Protein AF-R9ISC2-F1 (afdb_monomer)

Secondary structure (DSSP, 8-state):
-B-TTTT------S-----SSGGGGHHHHHHHTTTB-TTT--BTTTS---EEEEESS-HHHHHHTT-GGGGT-GGGEEEEEHHHHHHHHHT---SSSS-SB-SSSB---TTSTTHHHHEEE-TTS-EEESSHHHHHHHHHHTGGGSSSS-----

Foldseek 3Di:
DAALQGPDAQAQDPDDDFDPDQVVCPVVLCVSLVCAALQRNHRCVPDVFDWDWAFLCHPVLCVVQVNVVSVRDPQRTTGHTPLQRVLLVVQADDSHDPDQDDQQAGDDRSNDPCNRCFWGADPQRQIDGPGNHNVRSCVRSVSVPPCVPDPDDD

Structure (mmCIF, N/CA/C/O backbone):
data_AF-R9ISC2-F1
#
_entry.id   AF-R9ISC2-F1
#
loop_
_atom_site.group_PDB
_atom_site.id
_atom_site.type_symbol
_atom_site.label_atom_id
_atom_site.label_alt_id
_atom_site.label_comp_id
_atom_site.label_asym_id
_atom_site.label_entity_id
_atom_site.label_seq_id
_atom_site.pdbx_PDB_ins_code
_atom_site.Cartn_x
_atom_site.Cartn_y
_atom_site.Cartn_z
_atom_site.occupancy
_atom_site.B_iso_or_equiv
_atom_site.auth_seq_id
_atom_site.auth_comp_id
_atom_site.auth_asym_id
_atom_site.auth_atom_id
_atom_site.pdbx_PDB_model_num
ATOM 1 N N . MET A 1 1 ? 7.317 -13.143 -16.858 1.00 77.69 1 MET A N 1
ATOM 2 C CA . MET A 1 1 ? 6.704 -11.887 -16.352 1.00 77.69 1 MET A CA 1
ATOM 3 C C . MET A 1 1 ? 5.481 -12.204 -15.506 1.00 77.69 1 MET A C 1
ATOM 5 O O . MET A 1 1 ? 4.552 -12.831 -16.003 1.00 77.69 1 MET A O 1
ATOM 9 N N . TYR A 1 2 ? 5.494 -11.791 -14.239 1.00 90.88 2 TYR A N 1
ATOM 10 C CA . TYR A 1 2 ? 4.493 -12.152 -13.224 1.00 90.88 2 TYR A CA 1
ATOM 11 C C . TYR A 1 2 ? 4.034 -10.919 -12.441 1.00 90.88 2 TYR A C 1
ATOM 13 O O . TYR A 1 2 ? 4.711 -9.896 -12.447 1.00 90.88 2 TYR A O 1
ATOM 21 N N . ARG A 1 3 ? 2.920 -11.001 -11.708 1.00 93.62 3 ARG A N 1
ATOM 22 C CA . ARG A 1 3 ? 2.536 -9.933 -10.767 1.00 93.62 3 ARG A CA 1
ATOM 23 C C . ARG A 1 3 ? 3.575 -9.800 -9.655 1.00 93.62 3 ARG A C 1
ATOM 25 O O . ARG A 1 3 ? 4.300 -10.749 -9.341 1.00 93.62 3 ARG A O 1
ATOM 32 N N . VAL A 1 4 ? 3.604 -8.645 -8.990 1.00 93.44 4 VAL A N 1
ATOM 33 C CA . VAL A 1 4 ? 4.478 -8.420 -7.821 1.00 93.44 4 VAL A CA 1
ATOM 34 C C . VAL A 1 4 ? 4.229 -9.451 -6.712 1.00 93.44 4 VAL A C 1
ATOM 36 O O . VAL A 1 4 ? 5.165 -9.847 -6.010 1.00 93.44 4 VAL A O 1
ATOM 39 N N . HIS A 1 5 ? 2.996 -9.937 -6.595 1.00 94.75 5 HIS A N 1
ATOM 40 C CA . HIS A 1 5 ? 2.562 -10.928 -5.607 1.00 94.75 5 HIS A CA 1
ATOM 41 C C . HIS A 1 5 ? 2.483 -12.362 -6.160 1.00 94.75 5 HIS A C 1
ATOM 43 O O . HIS A 1 5 ? 1.912 -13.237 -5.514 1.00 94.75 5 HIS A O 1
ATOM 49 N N . GLY A 1 6 ? 3.059 -12.627 -7.339 1.00 92.06 6 GLY A N 1
ATOM 50 C CA . GLY A 1 6 ? 2.994 -13.941 -7.987 1.00 92.06 6 GLY A CA 1
ATOM 51 C C . GLY A 1 6 ? 1.562 -14.314 -8.380 1.00 92.06 6 GLY A C 1
ATOM 52 O O . GLY A 1 6 ? 0.849 -13.502 -8.964 1.00 92.06 6 GLY A O 1
ATOM 53 N N . ASP A 1 7 ? 1.132 -15.529 -8.037 1.00 92.12 7 ASP A N 1
ATOM 54 C CA . ASP A 1 7 ? -0.218 -16.030 -8.352 1.00 92.12 7 ASP A CA 1
ATOM 55 C C . ASP A 1 7 ? -1.298 -15.514 -7.387 1.00 92.12 7 ASP A C 1
ATOM 57 O O . ASP A 1 7 ? -2.495 -15.737 -7.580 1.00 92.12 7 ASP A O 1
ATOM 61 N N . LYS A 1 8 ? -0.886 -14.835 -6.314 1.00 92.75 8 LYS A N 1
ATOM 62 C CA . LYS A 1 8 ? -1.789 -14.305 -5.298 1.00 92.75 8 LYS A CA 1
ATOM 63 C C . LYS A 1 8 ? -2.342 -12.954 -5.728 1.00 92.75 8 LYS A C 1
ATOM 65 O O . LYS A 1 8 ? -1.624 -12.099 -6.240 1.00 92.75 8 LYS A O 1
ATOM 70 N N . ILE A 1 9 ? -3.628 -12.750 -5.461 1.00 92.00 9 ILE A N 1
ATOM 71 C CA . ILE A 1 9 ? -4.311 -11.481 -5.702 1.00 92.00 9 ILE A CA 1
ATOM 72 C C . ILE A 1 9 ? -4.666 -10.880 -4.349 1.00 92.00 9 ILE A C 1
ATOM 74 O O . ILE A 1 9 ? -5.600 -11.348 -3.702 1.00 92.00 9 ILE A O 1
ATOM 78 N N . ILE A 1 10 ? -3.929 -9.854 -3.931 1.00 94.75 10 ILE A N 1
ATOM 79 C CA . ILE A 1 10 ? -4.277 -9.094 -2.730 1.00 94.75 1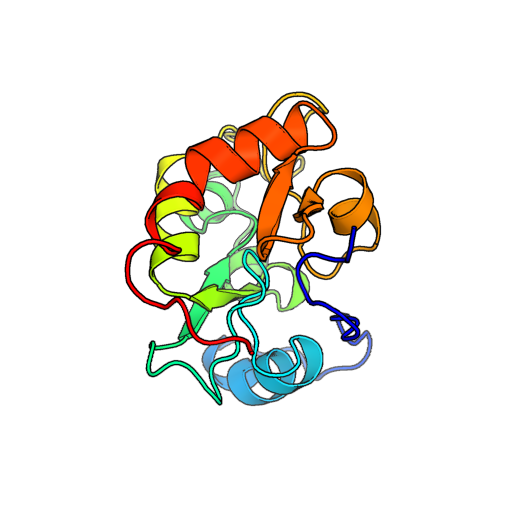0 ILE A CA 1
ATOM 80 C C . ILE A 1 10 ? -5.429 -8.139 -3.048 1.00 94.75 10 ILE A C 1
ATOM 82 O O . ILE A 1 10 ? -5.431 -7.487 -4.092 1.00 94.75 10 ILE A O 1
ATOM 86 N N . ARG A 1 11 ? -6.441 -8.090 -2.180 1.00 94.50 11 ARG A N 1
ATOM 87 C CA . ARG A 1 11 ? -7.638 -7.255 -2.368 1.00 94.50 11 ARG A CA 1
ATOM 88 C C . ARG A 1 11 ? -8.173 -6.805 -1.025 1.00 94.50 11 ARG A C 1
ATOM 90 O O . ARG A 1 11 ? -8.261 -7.598 -0.094 1.00 94.50 11 ARG A O 1
ATOM 97 N N . ARG A 1 12 ? -8.606 -5.548 -0.952 1.00 94.44 12 ARG A N 1
ATOM 98 C CA . ARG A 1 12 ? -9.332 -5.036 0.212 1.00 94.44 12 ARG A CA 1
ATOM 99 C C . ARG A 1 12 ? -10.743 -5.611 0.238 1.00 94.44 12 ARG A C 1
ATOM 101 O O . ARG A 1 12 ? -11.438 -5.598 -0.777 1.00 94.44 12 ARG A O 1
ATOM 108 N N . ARG A 1 13 ? -11.191 -6.060 1.406 1.00 96.25 13 ARG A N 1
ATOM 109 C CA . ARG A 1 13 ? -12.608 -6.330 1.668 1.00 96.25 13 ARG A CA 1
ATOM 110 C C . ARG A 1 13 ? -13.412 -5.032 1.738 1.00 96.25 13 ARG A C 1
ATOM 112 O O . ARG A 1 13 ? -12.909 -4.007 2.194 1.00 96.25 13 ARG A O 1
ATOM 119 N N . THR A 1 14 ? -14.682 -5.103 1.354 1.00 94.25 14 THR A N 1
ATOM 120 C CA . THR A 1 14 ? -15.629 -3.980 1.468 1.00 94.25 14 THR A CA 1
ATOM 121 C C . THR A 1 14 ? -16.371 -3.987 2.802 1.00 94.25 14 THR A C 1
ATOM 123 O O . THR A 1 14 ? -16.620 -2.930 3.372 1.00 94.25 14 THR A O 1
ATOM 126 N N . GLU A 1 15 ? -16.654 -5.176 3.342 1.00 95.69 15 GLU A N 1
ATOM 127 C CA . GLU A 1 15 ? -17.418 -5.349 4.579 1.00 95.69 15 GLU A CA 1
ATOM 128 C C . GLU A 1 15 ? -16.498 -5.602 5.778 1.00 95.69 15 GLU A C 1
ATOM 130 O O . GLU A 1 15 ? -15.849 -6.647 5.892 1.00 95.69 15 GLU A O 1
ATOM 135 N N . TYR A 1 16 ? -16.439 -4.637 6.696 1.00 95.69 16 TYR A N 1
ATOM 136 C CA . TYR A 1 16 ? -15.716 -4.753 7.960 1.00 95.69 16 TYR A CA 1
ATOM 137 C C . TYR A 1 16 ? -16.250 -3.766 9.003 1.00 95.69 16 TYR A C 1
ATOM 139 O O . TYR A 1 16 ? -16.784 -2.703 8.690 1.00 95.69 16 TYR A O 1
ATOM 147 N N . ILE A 1 17 ? -16.062 -4.098 10.280 1.00 96.12 17 ILE A N 1
ATOM 148 C CA . ILE A 1 17 ? -16.410 -3.199 11.383 1.00 96.12 17 ILE A CA 1
ATOM 149 C C . ILE A 1 17 ? -15.313 -2.143 11.505 1.00 96.12 17 ILE A C 1
ATOM 151 O O . ILE A 1 17 ? -14.165 -2.487 11.806 1.00 96.12 17 ILE A O 1
ATOM 155 N N . ARG A 1 18 ? -15.668 -0.866 11.323 1.00 95.69 18 ARG A N 1
ATOM 156 C CA . ARG A 1 18 ? -14.747 0.261 11.530 1.00 95.69 18 ARG A CA 1
ATOM 157 C C . ARG A 1 18 ? -14.207 0.276 12.961 1.00 95.69 18 ARG A C 1
ATOM 159 O O . ARG A 1 18 ? -14.937 0.054 13.924 1.00 95.69 18 ARG A O 1
ATOM 166 N N . GLN A 1 19 ? -12.918 0.552 13.086 1.00 95.69 19 GLN A N 1
ATOM 167 C CA . GLN A 1 19 ? -12.170 0.590 14.335 1.00 95.69 19 GLN A CA 1
ATOM 168 C C . GLN A 1 19 ? -11.492 1.949 14.495 1.00 95.69 19 GLN A C 1
ATOM 170 O O . GLN A 1 19 ? -10.994 2.523 13.531 1.00 95.69 19 GLN A O 1
ATOM 175 N N . ASN A 1 20 ? -11.397 2.408 15.741 1.00 93.69 20 ASN A N 1
ATOM 176 C CA . ASN A 1 20 ? -10.625 3.600 16.112 1.00 93.69 20 ASN A CA 1
ATOM 177 C C . ASN A 1 20 ? -9.175 3.264 16.506 1.00 93.69 20 ASN A C 1
ATOM 179 O O . ASN A 1 20 ? -8.426 4.137 16.923 1.00 93.69 20 ASN A O 1
ATOM 183 N N . ASP A 1 21 ? -8.791 1.991 16.405 1.00 95.19 21 ASP A N 1
ATOM 184 C CA . ASP A 1 21 ? -7.445 1.502 16.683 1.00 95.19 21 ASP A CA 1
ATOM 185 C C . ASP A 1 21 ? -7.000 0.593 15.536 1.00 95.19 21 ASP A C 1
ATOM 187 O O . ASP A 1 21 ? -7.590 -0.465 15.292 1.00 95.19 21 ASP A O 1
ATOM 191 N N . ILE A 1 22 ? -5.929 0.997 14.852 1.00 96.38 22 ILE A N 1
ATOM 192 C CA . ILE A 1 22 ? -5.369 0.261 13.718 1.00 96.38 22 ILE A CA 1
ATOM 193 C C . ILE A 1 22 ? -4.900 -1.147 14.102 1.00 96.38 22 ILE A C 1
ATOM 195 O O . ILE A 1 22 ? -4.824 -2.025 13.241 1.00 96.38 22 ILE A O 1
ATOM 199 N N . GLN A 1 23 ? -4.586 -1.406 15.378 1.00 96.19 23 GLN A N 1
ATOM 200 C CA . GLN A 1 23 ? -4.184 -2.739 15.831 1.00 96.19 23 GLN A CA 1
ATOM 201 C C . GLN A 1 23 ? -5.306 -3.759 15.639 1.00 96.19 23 GLN A C 1
ATOM 203 O O . GLN A 1 23 ? -5.027 -4.912 15.300 1.00 96.19 23 GLN A O 1
ATOM 208 N N . LYS A 1 24 ? -6.569 -3.333 15.743 1.00 97.44 24 LYS A N 1
ATOM 209 C CA . LYS A 1 24 ? -7.738 -4.200 15.555 1.00 97.44 24 LYS A CA 1
ATOM 210 C C . LYS A 1 24 ? -7.925 -4.655 14.106 1.00 97.44 24 LYS A C 1
ATOM 212 O O . LYS A 1 24 ? -8.537 -5.694 13.879 1.00 97.44 24 LYS A O 1
ATOM 217 N N . TYR A 1 25 ? -7.331 -3.959 13.134 1.00 97.81 25 TYR A N 1
ATOM 218 C CA . TYR A 1 25 ? -7.341 -4.391 11.733 1.00 97.81 25 TYR A CA 1
ATOM 219 C C . TYR A 1 25 ? -6.264 -5.416 11.383 1.00 97.81 25 TYR A C 1
ATOM 221 O O . TYR A 1 25 ? -6.252 -5.928 10.270 1.00 97.81 25 TYR A O 1
ATOM 229 N N . THR A 1 26 ? -5.359 -5.752 12.305 1.00 96.38 26 THR A N 1
ATOM 230 C CA . THR A 1 26 ? -4.209 -6.622 12.004 1.00 96.38 26 THR A CA 1
ATOM 231 C C . THR A 1 26 ? -4.620 -7.962 11.394 1.00 96.38 26 THR A C 1
ATOM 233 O O . THR A 1 26 ? -4.000 -8.402 10.431 1.00 96.38 26 THR A O 1
ATOM 236 N N . LYS A 1 27 ? -5.674 -8.596 11.926 1.00 97.12 27 LYS A N 1
ATOM 237 C CA . LYS A 1 27 ? -6.171 -9.875 11.404 1.00 97.12 27 LYS A CA 1
ATOM 238 C C . LYS A 1 27 ? -6.665 -9.733 9.961 1.00 97.12 27 LYS A C 1
ATOM 240 O O . LYS A 1 27 ? -6.227 -10.488 9.102 1.00 97.12 27 LYS A O 1
ATOM 245 N N . ILE A 1 28 ? -7.517 -8.742 9.700 1.00 97.88 28 ILE A N 1
ATOM 246 C CA . ILE A 1 28 ? -8.125 -8.559 8.379 1.00 97.88 28 ILE A CA 1
ATOM 247 C C . ILE A 1 28 ? -7.116 -8.071 7.333 1.00 97.88 28 ILE A C 1
ATOM 249 O O . ILE A 1 28 ? -7.153 -8.544 6.208 1.00 97.88 28 ILE A O 1
ATOM 253 N N . LEU A 1 29 ? -6.151 -7.224 7.715 1.00 98.00 29 LEU A N 1
ATOM 254 C CA . LEU A 1 29 ? -5.042 -6.82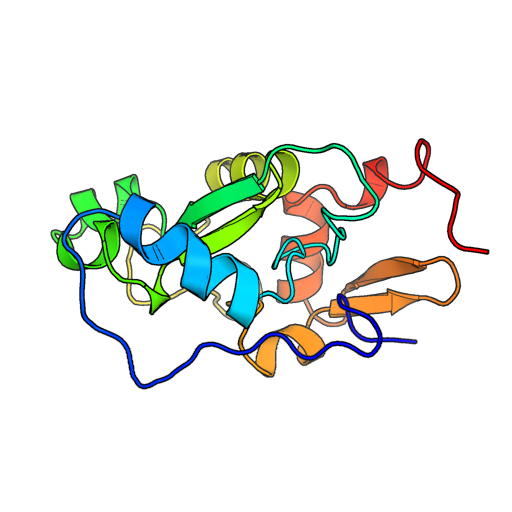3 6.842 1.00 98.00 29 LEU A CA 1
ATOM 255 C C . LEU A 1 29 ? -4.183 -8.026 6.461 1.00 98.00 29 LEU A C 1
ATOM 257 O O . LEU A 1 29 ? -3.800 -8.169 5.309 1.00 98.00 29 LEU A O 1
ATOM 261 N N . LYS A 1 30 ? -3.879 -8.903 7.422 1.00 96.75 30 LYS A N 1
ATOM 262 C CA . LYS A 1 30 ? -3.103 -10.111 7.147 1.00 96.75 30 LYS A CA 1
ATOM 263 C C . LYS A 1 30 ? -3.827 -11.039 6.168 1.00 96.75 30 LYS A C 1
ATOM 265 O O . LYS A 1 30 ? -3.171 -11.604 5.304 1.00 96.75 30 LYS A O 1
ATOM 270 N N . GLU A 1 31 ? -5.139 -11.204 6.313 1.00 97.31 31 GLU A N 1
ATOM 271 C CA . GLU A 1 31 ? -5.967 -11.997 5.395 1.00 97.31 31 GLU A CA 1
ATOM 272 C C . GLU A 1 31 ? -6.011 -11.360 3.995 1.00 97.31 31 GLU A C 1
ATOM 274 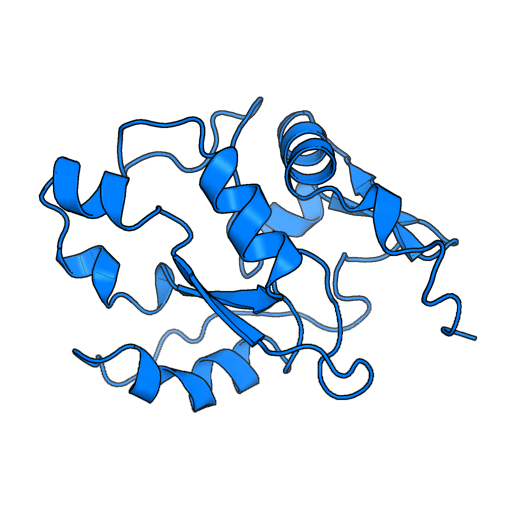O O . GLU A 1 31 ? -5.640 -12.005 3.024 1.00 97.31 31 GLU A O 1
ATOM 279 N N . ASP A 1 32 ? -6.362 -10.076 3.898 1.00 98.06 32 ASP A N 1
ATOM 280 C CA . ASP A 1 32 ? -6.566 -9.369 2.621 1.00 98.06 32 ASP A CA 1
ATOM 281 C C . ASP A 1 32 ? -5.275 -9.191 1.805 1.00 98.06 32 ASP A C 1
ATOM 283 O O . ASP A 1 32 ? -5.301 -9.132 0.574 1.00 98.06 32 ASP A O 1
ATOM 287 N N . PHE A 1 33 ? -4.132 -9.124 2.492 1.00 97.88 33 PHE A N 1
ATOM 288 C CA . PHE A 1 33 ? -2.805 -9.073 1.882 1.00 97.88 33 PHE A CA 1
ATOM 289 C C . PHE A 1 33 ? -2.126 -10.449 1.797 1.00 97.88 33 PHE A C 1
ATOM 291 O O . PHE A 1 33 ? -0.933 -10.512 1.501 1.00 97.88 33 PHE A O 1
ATOM 298 N N . GLU A 1 34 ? -2.844 -11.548 2.067 1.00 97.12 34 GLU A N 1
ATOM 299 C CA . GLU A 1 34 ? -2.333 -12.929 1.981 1.00 97.12 34 GLU A CA 1
ATOM 300 C C . GLU A 1 34 ? -1.026 -13.141 2.779 1.00 97.12 34 GLU A C 1
ATOM 302 O O . GLU A 1 34 ? -0.138 -13.902 2.402 1.00 97.12 34 GLU A O 1
ATOM 307 N N . ASN A 1 35 ? -0.886 -12.431 3.902 1.00 95.88 35 ASN A N 1
ATOM 308 C CA . ASN A 1 35 ? 0.318 -12.363 4.729 1.00 95.88 35 ASN A CA 1
ATOM 309 C C . ASN A 1 35 ? 1.606 -11.976 3.966 1.00 95.88 35 ASN A C 1
ATOM 311 O O . ASN A 1 35 ? 2.710 -12.384 4.338 1.00 95.88 35 ASN A O 1
ATOM 315 N N . MET A 1 36 ? 1.480 -11.157 2.923 1.00 95.75 36 MET A N 1
ATOM 316 C CA . MET A 1 36 ? 2.600 -10.612 2.161 1.00 95.75 36 MET A CA 1
ATOM 317 C C . MET A 1 36 ? 2.722 -9.101 2.338 1.00 95.75 36 MET A C 1
ATOM 319 O O . MET A 1 36 ? 1.753 -8.390 2.589 1.00 95.75 36 MET A O 1
ATOM 323 N N . CYS A 1 37 ? 3.928 -8.575 2.142 1.00 96.25 37 CYS A N 1
ATOM 324 C CA . CYS A 1 37 ? 4.118 -7.141 1.975 1.00 96.25 37 CYS A CA 1
ATOM 325 C C . CYS A 1 37 ? 3.375 -6.659 0.721 1.00 96.25 37 CYS A C 1
ATOM 327 O O . CYS A 1 37 ? 3.727 -7.065 -0.387 1.00 96.25 37 CYS A O 1
ATOM 329 N N . GLY A 1 38 ? 2.437 -5.727 0.879 1.00 96.50 38 GLY A N 1
ATOM 330 C CA . GLY A 1 38 ? 1.700 -5.112 -0.220 1.00 96.50 38 GLY A CA 1
ATOM 331 C C . GLY A 1 38 ? 2.619 -4.521 -1.288 1.00 96.50 38 GLY A C 1
ATOM 332 O O . GLY A 1 38 ? 2.401 -4.752 -2.463 1.00 96.50 38 GLY A O 1
ATOM 333 N N . TYR A 1 39 ? 3.711 -3.858 -0.911 1.00 95.56 39 TYR A N 1
ATOM 334 C CA . TYR A 1 39 ? 4.581 -3.202 -1.895 1.00 95.56 39 TYR A CA 1
ATOM 335 C C . TYR A 1 39 ? 5.544 -4.131 -2.639 1.00 95.56 39 TYR A C 1
ATOM 337 O O . TYR A 1 39 ? 5.872 -3.895 -3.791 1.00 95.56 39 TYR A O 1
ATOM 345 N N . CYS A 1 40 ? 6.083 -5.156 -1.980 1.00 93.56 40 CYS A N 1
ATOM 346 C CA . CYS A 1 40 ? 7.160 -5.955 -2.576 1.00 93.56 40 CYS A CA 1
ATOM 347 C C . CYS A 1 40 ? 6.853 -7.445 -2.666 1.00 93.56 40 CYS A C 1
ATOM 349 O O . CYS A 1 40 ? 7.751 -8.217 -2.983 1.00 93.56 40 CYS A O 1
ATOM 351 N N . GLY A 1 41 ? 5.637 -7.875 -2.325 1.00 93.62 41 GLY A N 1
ATOM 352 C CA . GLY A 1 41 ? 5.224 -9.280 -2.364 1.00 93.62 41 GLY A CA 1
ATOM 353 C C . GLY A 1 41 ? 6.031 -10.207 -1.450 1.00 93.62 41 GLY A C 1
ATOM 354 O O . GLY A 1 41 ? 6.017 -11.416 -1.633 1.00 93.62 41 GLY A O 1
ATOM 355 N N . LYS A 1 42 ? 6.787 -9.665 -0.486 1.00 91.88 42 LYS A N 1
ATOM 356 C CA . LYS A 1 42 ? 7.549 -10.468 0.478 1.00 91.88 42 LYS A CA 1
ATOM 357 C C . LYS A 1 42 ? 6.590 -11.255 1.367 1.00 91.88 42 LYS A C 1
ATOM 359 O O . LYS A 1 42 ? 5.878 -10.635 2.151 1.00 91.88 42 LYS A O 1
ATOM 364 N N . ASP A 1 43 ? 6.629 -12.581 1.283 1.00 92.62 43 ASP A N 1
ATOM 365 C CA . ASP A 1 43 ? 5.838 -13.474 2.133 1.00 92.62 43 ASP A CA 1
ATOM 366 C C . ASP A 1 43 ? 6.419 -13.550 3.553 1.00 92.62 43 ASP A C 1
ATOM 368 O O . ASP A 1 43 ? 7.560 -13.984 3.764 1.00 92.62 43 ASP A O 1
ATOM 372 N N . PHE A 1 44 ? 5.631 -13.121 4.541 1.00 92.56 44 PHE A N 1
ATOM 373 C CA . PHE A 1 44 ? 6.026 -13.136 5.949 1.00 92.56 44 PHE A CA 1
ATOM 374 C C . PHE A 1 44 ? 5.933 -14.524 6.601 1.00 92.56 44 PHE A C 1
ATOM 376 O O . PHE A 1 44 ? 6.404 -14.687 7.726 1.00 92.56 44 PHE A O 1
ATOM 383 N N . ASN A 1 45 ? 5.359 -15.530 5.932 1.00 89.69 45 ASN A N 1
ATOM 384 C CA . ASN A 1 45 ? 5.457 -16.932 6.357 1.00 89.69 45 ASN A CA 1
ATOM 385 C C . ASN A 1 45 ? 6.856 -17.502 6.091 1.00 89.69 45 ASN A C 1
ATOM 387 O O . ASN A 1 45 ? 7.329 -18.353 6.841 1.00 89.69 45 ASN A O 1
ATOM 391 N N . ILE A 1 46 ? 7.516 -17.023 5.033 1.00 87.06 46 ILE A N 1
ATOM 392 C CA . ILE A 1 46 ? 8.824 -17.516 4.588 1.00 87.06 46 ILE A CA 1
ATOM 393 C C . ILE A 1 46 ? 9.941 -16.664 5.191 1.00 87.06 46 ILE A C 1
ATOM 395 O O . ILE A 1 46 ? 10.924 -17.178 5.729 1.00 87.06 46 ILE A O 1
ATOM 399 N N . ILE A 1 47 ? 9.802 -15.339 5.118 1.00 83.06 47 ILE A N 1
ATOM 400 C CA . ILE A 1 47 ? 10.850 -14.414 5.537 1.00 83.06 47 ILE A CA 1
ATOM 401 C C . ILE A 1 47 ? 10.548 -13.886 6.937 1.00 83.06 47 ILE A C 1
ATOM 403 O O . ILE A 1 47 ? 9.563 -13.183 7.156 1.00 83.06 47 ILE A O 1
ATOM 407 N N . LYS A 1 48 ? 11.473 -14.132 7.875 1.00 80.56 48 LYS A N 1
ATOM 408 C CA . LYS A 1 48 ? 11.458 -13.524 9.215 1.00 80.56 48 LYS A CA 1
ATOM 409 C C . LYS A 1 48 ? 11.737 -12.021 9.125 1.00 80.56 48 LYS A C 1
ATOM 411 O O . LYS A 1 48 ? 12.862 -11.559 9.294 1.00 80.56 48 LYS A O 1
ATOM 416 N N . CYS A 1 49 ? 10.693 -11.254 8.846 1.00 80.06 49 CYS A N 1
ATOM 417 C CA . CYS A 1 49 ? 10.690 -9.799 8.844 1.00 80.06 49 CYS A CA 1
ATOM 418 C C . CYS A 1 49 ? 9.412 -9.322 9.545 1.00 80.06 49 CYS A C 1
ATOM 420 O O . CYS A 1 49 ? 8.339 -9.832 9.229 1.00 80.06 49 CYS A O 1
ATOM 422 N N . PRO A 1 50 ? 9.490 -8.368 10.490 1.00 86.75 50 PRO A N 1
ATOM 423 C CA . PRO A 1 50 ? 8.290 -7.829 11.106 1.00 86.75 50 PRO A CA 1
ATOM 424 C C . PRO A 1 50 ? 7.468 -7.065 10.064 1.00 86.75 50 PRO A C 1
ATOM 426 O O . PRO A 1 50 ? 7.997 -6.225 9.325 1.00 86.75 50 PRO A O 1
ATOM 429 N N . TYR A 1 51 ? 6.170 -7.347 10.039 1.00 93.62 51 TYR A N 1
ATOM 430 C CA . TYR A 1 51 ? 5.208 -6.542 9.304 1.00 93.62 51 TYR A CA 1
ATOM 431 C C . TYR A 1 51 ? 4.941 -5.222 10.037 1.00 93.62 51 TYR A C 1
ATOM 433 O O . TYR A 1 51 ? 5.150 -5.090 11.247 1.00 93.62 51 TYR A O 1
ATOM 441 N N . GLN A 1 52 ? 4.442 -4.247 9.294 1.00 95.38 52 GLN A N 1
ATOM 442 C CA . GLN A 1 52 ? 3.974 -2.957 9.772 1.00 95.38 52 GLN A CA 1
ATOM 443 C C . GLN A 1 52 ? 2.659 -2.609 9.067 1.00 95.38 52 GLN A C 1
ATOM 445 O O . GLN A 1 52 ? 2.339 -3.151 8.010 1.00 95.38 52 GLN A O 1
ATOM 450 N N . LYS A 1 53 ? 1.878 -1.728 9.692 1.00 96.88 53 LYS A N 1
ATOM 451 C CA . LYS A 1 53 ? 0.692 -1.117 9.089 1.00 96.88 53 LYS A CA 1
ATOM 452 C C . LYS A 1 53 ? 1.124 0.259 8.607 1.00 96.88 53 LYS A C 1
ATOM 454 O O . LYS A 1 53 ? 1.259 1.158 9.428 1.00 96.88 53 LYS A O 1
ATOM 459 N N . ASP A 1 54 ? 1.467 0.355 7.332 1.00 96.88 54 ASP A N 1
ATOM 460 C CA . ASP A 1 54 ? 1.828 1.628 6.708 1.00 96.88 54 ASP A CA 1
ATOM 461 C C . ASP A 1 54 ? 0.561 2.393 6.326 1.00 96.88 54 ASP A C 1
ATOM 463 O O . ASP A 1 54 ? -0.439 1.770 5.978 1.00 96.88 54 ASP A O 1
ATOM 467 N N . HIS A 1 55 ? 0.608 3.721 6.371 1.00 97.56 55 HIS A N 1
ATOM 468 C CA . HIS A 1 55 ? -0.449 4.569 5.836 1.00 97.56 55 HIS A CA 1
ATOM 469 C C . HIS A 1 55 ? -0.089 4.973 4.410 1.00 97.56 55 HIS A C 1
ATOM 471 O O . HIS A 1 55 ? 0.906 5.676 4.218 1.00 97.56 55 HIS A O 1
ATOM 477 N N . LEU A 1 56 ? -0.898 4.582 3.419 1.00 97.25 56 LEU A N 1
ATOM 478 C CA . LEU A 1 56 ? -0.693 4.937 2.014 1.00 97.25 56 LEU A CA 1
ATOM 479 C C . LEU A 1 56 ? -0.528 6.453 1.880 1.00 97.25 56 LEU A C 1
ATOM 481 O O . LEU A 1 56 ? 0.529 6.907 1.464 1.00 97.25 56 LEU A O 1
ATOM 485 N N . ILE A 1 57 ? -1.498 7.235 2.340 1.00 97.38 57 ILE A N 1
ATOM 486 C CA . ILE A 1 57 ? -1.336 8.668 2.581 1.00 97.38 57 ILE A CA 1
ATOM 487 C C . ILE A 1 57 ? -0.678 8.838 3.958 1.00 97.38 57 ILE A C 1
ATOM 489 O O . ILE A 1 57 ? -1.305 8.485 4.962 1.00 97.38 57 ILE A O 1
ATOM 493 N N . PRO A 1 58 ? 0.551 9.384 4.049 1.00 96.81 58 PRO A N 1
ATOM 494 C CA . PRO A 1 58 ? 1.280 9.466 5.310 1.00 96.81 58 PRO A CA 1
ATOM 495 C C . PRO A 1 58 ? 0.535 10.242 6.400 1.00 96.81 58 PRO A C 1
ATOM 497 O O . PRO A 1 58 ? -0.086 11.274 6.135 1.00 96.81 58 PRO A O 1
ATOM 500 N N . GLU A 1 59 ? 0.696 9.824 7.659 1.00 96.88 59 GLU A N 1
ATOM 501 C CA . GLU A 1 59 ? 0.015 10.460 8.796 1.00 96.88 59 GLU A CA 1
ATOM 502 C C . GLU A 1 59 ? 0.251 11.972 8.889 1.00 96.88 59 GLU A C 1
ATOM 504 O O . GLU A 1 59 ? -0.651 12.720 9.260 1.00 96.88 59 GLU A O 1
ATOM 509 N N . TYR A 1 60 ? 1.468 12.439 8.592 1.00 96.12 60 TYR A N 1
ATOM 510 C CA . TYR A 1 60 ? 1.798 13.862 8.694 1.00 96.12 60 TYR A CA 1
ATOM 511 C C . TYR A 1 60 ? 1.074 14.699 7.629 1.00 96.12 60 TYR A C 1
ATOM 513 O O . TYR A 1 60 ? 0.710 15.840 7.909 1.00 96.12 60 TYR A O 1
ATOM 521 N N . ILE A 1 61 ? 0.824 14.125 6.446 1.00 97.56 61 ILE A N 1
ATOM 522 C CA . ILE A 1 61 ? 0.023 14.744 5.383 1.00 97.56 61 ILE A CA 1
ATOM 523 C C . ILE A 1 61 ? -1.443 14.783 5.804 1.00 97.56 61 ILE A C 1
ATOM 525 O O . ILE A 1 61 ? -2.056 15.848 5.782 1.00 97.56 61 ILE A O 1
ATOM 529 N N . ALA A 1 62 ? -1.976 13.657 6.287 1.00 97.62 62 ALA A N 1
ATOM 530 C CA . ALA A 1 62 ? -3.344 13.572 6.791 1.00 97.62 62 ALA A CA 1
ATOM 531 C C . ALA A 1 62 ? -3.615 14.586 7.920 1.00 97.62 62 ALA A C 1
ATOM 533 O O . ALA A 1 62 ? -4.590 15.335 7.858 1.00 97.62 62 ALA A O 1
ATOM 534 N N . LYS A 1 63 ? -2.720 14.675 8.916 1.00 97.69 63 LYS A N 1
ATOM 535 C CA . LYS A 1 63 ? -2.817 15.639 10.030 1.00 97.69 63 LYS A CA 1
ATOM 536 C C . LYS A 1 63 ? -2.764 17.084 9.536 1.00 97.69 63 LYS A C 1
ATOM 538 O O . LYS A 1 63 ? -3.589 17.890 9.954 1.00 97.69 63 LYS A O 1
ATOM 543 N N . ARG A 1 64 ? -1.836 17.410 8.629 1.00 96.94 64 ARG A N 1
ATOM 544 C CA . ARG A 1 64 ? -1.704 18.762 8.059 1.00 96.94 64 ARG A CA 1
ATOM 545 C C . ARG A 1 64 ? -2.945 19.178 7.266 1.00 96.94 64 ARG A C 1
ATOM 547 O O . ARG A 1 64 ? -3.362 20.324 7.364 1.00 96.94 64 ARG A O 1
ATOM 554 N N . ALA A 1 65 ? -3.543 18.247 6.528 1.00 96.94 65 ALA A N 1
ATOM 555 C CA . ALA A 1 65 ? -4.761 18.469 5.754 1.00 96.94 65 ALA A CA 1
ATOM 556 C C . ALA A 1 65 ? -6.057 18.388 6.590 1.00 96.94 65 ALA A C 1
ATOM 558 O O . ALA A 1 65 ? -7.146 18.489 6.031 1.00 96.94 65 ALA A O 1
ATOM 559 N N . GLY A 1 66 ? -5.973 18.157 7.908 1.00 97.38 66 GLY A N 1
ATOM 560 C CA . GLY A 1 66 ? -7.143 18.016 8.785 1.00 97.38 66 GLY A CA 1
ATOM 561 C C . GLY A 1 66 ? -7.950 16.724 8.585 1.00 97.38 66 GLY A C 1
ATOM 562 O O . GLY A 1 66 ? -9.045 16.591 9.126 1.00 97.38 66 GLY A O 1
ATOM 563 N N . ARG A 1 67 ? -7.422 15.749 7.840 1.00 97.50 67 ARG A N 1
ATOM 564 C CA . ARG A 1 67 ? -8.072 14.468 7.519 1.00 97.50 67 ARG A CA 1
ATOM 565 C C . ARG A 1 67 ? -7.720 13.389 8.532 1.00 97.50 67 ARG A C 1
ATOM 567 O O . ARG A 1 67 ? -7.057 12.400 8.227 1.00 97.50 67 ARG A O 1
ATOM 574 N N . LEU A 1 68 ? -8.143 13.611 9.775 1.00 97.19 68 LEU A N 1
ATOM 575 C CA . LEU A 1 68 ? -7.865 12.704 10.896 1.00 97.19 68 LEU A CA 1
ATOM 576 C C . LEU A 1 68 ? -8.522 11.325 10.731 1.00 97.19 68 LEU A C 1
ATOM 578 O O . LEU A 1 68 ? -8.046 10.355 11.315 1.00 97.19 68 LEU A O 1
ATOM 582 N N . ASP A 1 69 ? -9.562 11.226 9.903 1.00 96.69 69 ASP A N 1
ATOM 583 C CA . ASP A 1 69 ? -10.196 9.967 9.515 1.00 96.69 69 ASP A CA 1
ATOM 584 C C . ASP A 1 69 ? -9.210 8.997 8.841 1.00 96.69 69 ASP A C 1
ATOM 586 O O . ASP A 1 69 ? -9.283 7.793 9.071 1.00 96.69 69 ASP A O 1
ATOM 590 N N . LEU A 1 70 ? -8.213 9.509 8.109 1.00 97.44 70 LEU A N 1
ATOM 591 C CA . LEU A 1 70 ? -7.202 8.690 7.428 1.00 97.44 70 LEU A CA 1
ATOM 592 C C . LEU A 1 70 ? -6.203 8.016 8.382 1.00 97.44 70 LEU A C 1
ATOM 594 O O . LEU A 1 70 ? -5.483 7.110 7.962 1.00 97.44 70 LEU A O 1
ATOM 598 N N . LEU A 1 71 ? -6.136 8.435 9.651 1.00 97.62 71 LEU A N 1
ATOM 599 C CA . LEU A 1 71 ? -5.220 7.850 10.639 1.00 97.62 71 LEU A CA 1
ATOM 600 C C . LEU A 1 71 ? -5.658 6.449 11.074 1.00 97.62 71 LEU A C 1
ATOM 602 O O . LEU A 1 71 ? -4.824 5.637 11.480 1.00 97.62 71 LEU A O 1
ATOM 606 N N . THR A 1 72 ? -6.955 6.161 10.974 1.00 97.06 72 THR A N 1
ATOM 607 C CA . THR A 1 72 ? -7.553 4.871 11.330 1.00 97.06 72 THR A CA 1
ATOM 608 C C . THR A 1 72 ? -8.390 4.278 10.197 1.00 97.06 72 THR A C 1
ATOM 610 O O . THR A 1 72 ? -9.074 3.277 10.403 1.00 97.06 72 THR A O 1
ATOM 613 N N . ASP A 1 73 ? -8.343 4.850 8.993 1.00 97.25 73 ASP A N 1
ATOM 614 C CA . ASP A 1 73 ? -9.031 4.285 7.836 1.00 97.25 73 ASP A CA 1
ATOM 615 C C . ASP A 1 73 ? -8.320 3.022 7.347 1.00 97.25 73 ASP A C 1
ATOM 617 O O . ASP A 1 73 ? -7.170 3.061 6.917 1.00 97.25 73 ASP A O 1
ATOM 621 N N . TYR A 1 74 ? -9.039 1.901 7.366 1.00 98.00 74 TYR A N 1
ATOM 622 C CA . TYR A 1 74 ? -8.586 0.627 6.819 1.00 98.00 74 TYR A CA 1
ATOM 623 C C . TYR A 1 74 ? -8.089 0.744 5.374 1.00 98.00 74 TYR A C 1
ATOM 625 O O . TYR A 1 74 ? -7.067 0.151 5.031 1.00 98.00 74 TYR A O 1
ATOM 633 N N . ASN A 1 75 ? -8.776 1.528 4.540 1.00 96.94 75 ASN A N 1
ATOM 634 C CA . ASN A 1 75 ? -8.420 1.682 3.129 1.00 96.94 75 ASN A CA 1
ATOM 635 C C . ASN A 1 75 ? -7.144 2.503 2.932 1.00 96.94 75 ASN A C 1
ATOM 637 O O . ASN A 1 75 ? -6.497 2.386 1.898 1.00 96.94 75 ASN A O 1
ATOM 641 N N . ASN A 1 76 ? -6.734 3.265 3.946 1.00 97.69 76 ASN A N 1
ATOM 642 C CA . ASN A 1 76 ? -5.447 3.939 3.960 1.00 97.69 76 ASN A CA 1
ATOM 643 C C . ASN A 1 76 ? -4.327 3.054 4.533 1.00 97.69 76 ASN A C 1
ATOM 645 O O . ASN A 1 76 ? -3.176 3.465 4.509 1.00 97.69 76 ASN A O 1
ATOM 649 N N . LEU A 1 77 ? -4.611 1.852 5.052 1.00 98.06 77 LEU A N 1
ATOM 650 C CA . LEU A 1 77 ? -3.590 0.973 5.631 1.00 98.06 77 LEU A CA 1
ATOM 651 C C . LEU A 1 77 ? -3.067 -0.047 4.617 1.00 98.06 77 LEU A C 1
ATOM 653 O O . LEU A 1 77 ? -3.838 -0.720 3.935 1.00 98.06 77 LEU A O 1
ATOM 657 N N . VAL A 1 78 ? -1.751 -0.225 4.567 1.00 97.94 78 VAL A N 1
ATOM 658 C CA . VAL A 1 78 ? -1.067 -1.247 3.770 1.00 97.94 78 VAL A CA 1
ATOM 659 C C . VAL A 1 78 ? -0.294 -2.180 4.695 1.00 97.94 78 VAL A C 1
ATOM 661 O O . VAL A 1 78 ? 0.520 -1.743 5.516 1.00 97.94 78 VAL A O 1
ATOM 664 N N . TYR A 1 79 ? -0.527 -3.487 4.554 1.00 97.94 79 TYR A N 1
ATOM 665 C CA . TYR A 1 79 ? 0.256 -4.505 5.249 1.00 97.94 79 TYR A CA 1
ATOM 666 C C . TYR A 1 79 ? 1.641 -4.587 4.605 1.00 97.94 79 TYR A C 1
ATOM 668 O O . TYR A 1 79 ? 1.787 -5.064 3.484 1.00 97.94 79 TYR A O 1
ATOM 676 N N . SER A 1 80 ? 2.670 -4.053 5.257 1.00 95.69 80 SER A N 1
ATOM 677 C CA . SER A 1 80 ? 3.963 -3.802 4.614 1.00 95.69 80 SER A CA 1
ATOM 678 C C . SER A 1 80 ? 5.137 -4.324 5.431 1.00 95.69 80 SER A C 1
ATOM 680 O O . SER A 1 80 ? 5.052 -4.534 6.637 1.00 95.69 80 SER A O 1
ATOM 682 N N . CYS A 1 81 ? 6.273 -4.559 4.773 1.00 94.06 81 CYS A N 1
ATOM 683 C CA . CYS A 1 81 ? 7.520 -4.818 5.481 1.00 94.06 81 CYS A CA 1
ATOM 684 C C . CYS A 1 81 ? 8.152 -3.491 5.912 1.00 94.06 81 CYS A C 1
ATOM 686 O O . CYS A 1 81 ? 7.967 -2.460 5.261 1.00 94.06 81 CYS A O 1
ATOM 688 N N . ARG A 1 82 ? 8.981 -3.532 6.962 1.00 91.25 82 ARG A N 1
ATOM 689 C CA . ARG A 1 82 ? 9.643 -2.333 7.502 1.00 91.25 82 ARG A CA 1
ATOM 690 C C . ARG A 1 82 ? 10.427 -1.516 6.467 1.00 91.25 82 ARG A C 1
ATOM 692 O O . ARG A 1 82 ? 10.463 -0.294 6.564 1.00 91.25 82 ARG A O 1
ATOM 699 N N . VAL A 1 83 ? 11.076 -2.180 5.509 1.00 89.62 83 VAL A N 1
ATOM 700 C CA . VAL A 1 83 ? 11.884 -1.510 4.475 1.00 89.62 83 VAL A CA 1
ATOM 701 C C . VAL A 1 83 ? 10.993 -0.670 3.566 1.00 89.62 83 VAL A C 1
ATOM 703 O O . VAL A 1 83 ? 11.253 0.517 3.403 1.00 89.62 83 VAL A O 1
ATOM 706 N N . CYS A 1 84 ? 9.916 -1.259 3.039 1.00 92.75 84 CYS A N 1
ATOM 707 C CA . CYS A 1 84 ? 9.014 -0.554 2.133 1.00 92.75 84 CYS A CA 1
ATOM 708 C C . CYS A 1 84 ? 8.317 0.620 2.818 1.00 92.75 84 CYS A C 1
ATOM 710 O O . CYS A 1 84 ? 8.312 1.712 2.261 1.00 92.75 84 CYS A O 1
ATOM 712 N N . ASN A 1 85 ? 7.815 0.414 4.041 1.00 93.56 85 ASN A N 1
ATOM 713 C CA . ASN A 1 85 ? 7.194 1.475 4.833 1.00 93.56 85 ASN A CA 1
ATOM 714 C C . ASN A 1 85 ? 8.147 2.668 5.025 1.00 93.56 85 ASN A C 1
ATOM 716 O O . ASN A 1 85 ? 7.840 3.800 4.658 1.00 93.56 85 ASN A O 1
ATOM 720 N N . ARG A 1 86 ? 9.357 2.403 5.539 1.00 89.69 86 ARG A N 1
ATOM 721 C CA . ARG A 1 86 ? 10.346 3.455 5.809 1.00 89.69 86 ARG A CA 1
ATOM 722 C C . ARG A 1 86 ? 10.705 4.241 4.550 1.00 89.69 86 ARG A C 1
ATOM 724 O O . ARG A 1 86 ? 10.773 5.463 4.593 1.00 89.69 86 ARG A O 1
ATOM 731 N N . ASN A 1 87 ? 10.956 3.536 3.456 1.00 89.56 87 ASN A N 1
ATOM 732 C CA . ASN A 1 87 ? 11.386 4.143 2.207 1.00 89.56 87 ASN A CA 1
ATOM 733 C C . ASN A 1 87 ? 10.285 5.004 1.579 1.00 89.56 87 ASN A C 1
ATOM 735 O O . ASN A 1 87 ? 10.530 6.157 1.240 1.00 89.56 87 ASN A O 1
ATOM 739 N N . LYS A 1 88 ? 9.053 4.489 1.518 1.00 91.44 88 LYS A N 1
ATOM 740 C CA . LYS A 1 88 ? 7.890 5.259 1.070 1.00 91.44 88 LYS A CA 1
ATOM 741 C C . LYS A 1 88 ? 7.713 6.534 1.891 1.00 91.44 88 LYS A C 1
ATOM 743 O O . LYS A 1 88 ? 7.474 7.594 1.324 1.00 91.44 88 LYS A O 1
ATOM 748 N N . TRP A 1 89 ? 7.818 6.442 3.219 1.00 86.44 89 TRP A N 1
ATOM 749 C CA . TRP A 1 89 ? 7.639 7.604 4.088 1.00 86.44 89 TRP A CA 1
ATOM 750 C C . TRP A 1 89 ? 8.606 8.747 3.751 1.00 86.44 89 TRP A C 1
ATOM 752 O O . TRP A 1 89 ? 8.191 9.903 3.736 1.00 86.44 89 TRP A O 1
ATOM 762 N N . HIS A 1 90 ? 9.867 8.433 3.442 1.00 85.38 90 HIS A N 1
ATOM 763 C CA . HIS A 1 90 ? 10.871 9.436 3.074 1.00 85.38 90 HIS A CA 1
ATOM 764 C C . HIS A 1 90 ? 10.641 10.066 1.695 1.00 85.38 90 HIS A C 1
ATOM 766 O O . HIS A 1 90 ? 11.093 11.186 1.474 1.00 85.38 90 HIS A O 1
ATOM 772 N N . ASN A 1 91 ? 9.928 9.374 0.807 1.00 89.19 91 ASN A N 1
ATOM 773 C CA . ASN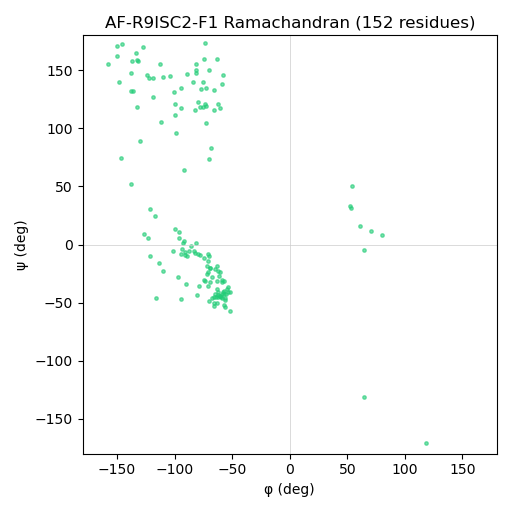 A 1 91 ? 9.798 9.741 -0.598 1.00 89.19 91 ASN A CA 1
ATOM 774 C C . ASN A 1 91 ? 8.352 10.066 -0.999 1.00 89.19 91 ASN A C 1
ATOM 776 O O . ASN A 1 91 ? 7.987 9.911 -2.149 1.00 89.19 91 ASN A O 1
ATOM 780 N N . TRP A 1 92 ? 7.475 10.481 -0.083 1.00 94.06 92 TRP A N 1
ATOM 781 C CA . TRP A 1 92 ? 6.115 10.875 -0.468 1.00 94.06 92 TRP A CA 1
ATOM 782 C C . TRP A 1 92 ? 6.112 12.249 -1.173 1.00 94.06 92 TRP A C 1
ATOM 784 O O . TRP A 1 92 ? 6.514 13.231 -0.542 1.00 94.06 92 TRP A O 1
ATOM 794 N N . PRO A 1 93 ? 5.643 12.371 -2.435 1.00 94.69 93 PRO A N 1
ATOM 795 C CA . PRO A 1 93 ? 5.846 13.593 -3.221 1.00 94.69 93 PRO A CA 1
ATOM 796 C C . PRO A 1 93 ? 4.757 14.661 -3.057 1.00 94.69 93 PRO A C 1
ATOM 798 O O . PRO A 1 93 ? 4.938 15.776 -3.542 1.00 94.69 93 PRO A O 1
ATOM 801 N N . PHE A 1 94 ? 3.630 14.353 -2.404 1.00 95.19 94 PHE A N 1
ATOM 802 C CA . PHE A 1 94 ? 2.474 15.256 -2.344 1.00 95.19 94 PHE A CA 1
ATOM 803 C C . PHE A 1 94 ? 2.253 15.851 -0.955 1.00 95.19 94 PHE A C 1
ATOM 805 O O . PHE A 1 94 ? 2.414 15.191 0.069 1.00 95.19 94 PHE A O 1
ATOM 812 N N . ASP A 1 95 ? 1.807 17.101 -0.915 1.00 94.44 95 ASP A N 1
ATOM 813 C CA . ASP A 1 95 ? 1.443 17.824 0.305 1.00 94.44 95 ASP A CA 1
ATOM 814 C C . ASP A 1 95 ? -0.066 17.784 0.617 1.00 94.44 95 ASP A C 1
ATOM 816 O O . ASP A 1 95 ? -0.520 18.404 1.581 1.00 94.44 95 ASP A O 1
ATOM 820 N N . ASN A 1 96 ? -0.835 17.027 -0.169 1.00 94.81 96 ASN A N 1
ATOM 821 C CA . ASN A 1 96 ? -2.283 16.887 -0.066 1.00 94.81 96 ASN A CA 1
ATOM 822 C C . ASN A 1 96 ? -2.712 15.410 0.011 1.00 94.81 96 ASN A C 1
ATOM 824 O O . ASN A 1 96 ? -1.914 14.495 -0.183 1.00 94.81 96 ASN A O 1
ATOM 828 N N . VAL A 1 97 ? -3.992 15.187 0.316 1.00 96.50 97 VAL A N 1
ATOM 829 C CA . VAL A 1 97 ? -4.582 13.848 0.500 1.00 96.50 97 VAL A CA 1
ATOM 830 C C . VAL A 1 97 ? -5.382 13.351 -0.709 1.00 96.50 97 VAL A C 1
ATOM 832 O O . VAL A 1 97 ? -5.893 12.238 -0.686 1.00 96.50 97 VAL A O 1
ATOM 835 N N . ASN A 1 98 ? -5.571 14.191 -1.728 1.00 95.00 98 ASN A N 1
ATOM 836 C CA . ASN A 1 98 ? -6.483 13.903 -2.839 1.00 95.00 98 ASN A CA 1
ATOM 837 C C . ASN A 1 98 ? -5.777 13.189 -3.994 1.00 95.00 98 ASN A C 1
ATOM 839 O O . ASN A 1 98 ? -6.423 12.799 -4.962 1.00 95.00 98 ASN A O 1
ATOM 843 N N . GLN A 1 99 ? -4.457 13.043 -3.900 1.00 94.31 99 GLN A N 1
ATOM 844 C CA . GLN A 1 99 ? -3.625 12.473 -4.938 1.00 94.31 99 GLN A CA 1
ATOM 845 C C . GLN A 1 99 ? -2.583 11.541 -4.326 1.00 94.31 99 GLN A C 1
ATOM 847 O O . GLN A 1 99 ? -1.897 11.903 -3.369 1.00 94.31 99 GLN A O 1
ATOM 852 N N . THR A 1 100 ? -2.451 10.347 -4.900 1.00 96.00 100 THR A N 1
ATOM 853 C CA . THR A 1 100 ? -1.402 9.390 -4.527 1.00 96.00 100 THR A CA 1
ATOM 854 C C . THR A 1 100 ? -0.354 9.223 -5.627 1.00 96.00 100 THR A C 1
ATOM 856 O O . THR A 1 100 ? 0.782 8.902 -5.297 1.00 96.00 100 THR A O 1
ATOM 859 N N . HIS A 1 101 ? -0.680 9.525 -6.892 1.00 96.88 101 HIS A N 1
ATOM 860 C CA . HIS A 1 101 ? 0.252 9.690 -8.019 1.00 96.88 101 HIS A CA 1
ATOM 861 C C . HIS A 1 101 ? -0.276 10.696 -9.057 1.00 96.88 101 HIS A C 1
ATOM 863 O O . HIS A 1 101 ? -1.462 11.021 -9.083 1.00 96.88 101 HIS A O 1
ATOM 869 N N . ASN A 1 102 ? 0.616 11.202 -9.912 1.00 96.12 102 ASN A N 1
ATOM 870 C CA . ASN A 1 102 ? 0.304 12.105 -11.033 1.00 96.12 102 ASN A CA 1
ATOM 871 C C . ASN A 1 102 ? 0.738 11.525 -12.393 1.00 96.12 102 ASN A C 1
ATOM 873 O O . ASN A 1 102 ? 1.171 12.264 -13.273 1.00 96.12 102 ASN A O 1
ATOM 877 N N . ASP A 1 103 ? 0.715 10.197 -12.509 1.00 95.19 103 ASP A N 1
ATOM 878 C CA . ASP A 1 103 ? 1.179 9.403 -13.663 1.00 95.19 103 ASP A CA 1
ATOM 879 C C . ASP A 1 103 ? 2.686 9.471 -13.964 1.00 95.19 103 ASP A C 1
ATOM 881 O O . ASP A 1 103 ? 3.199 8.697 -14.776 1.00 95.19 103 ASP A O 1
ATOM 885 N N . HIS A 1 104 ? 3.425 10.301 -13.226 1.00 95.62 104 HIS A N 1
ATOM 886 C CA . HIS A 1 104 ? 4.882 10.386 -13.288 1.00 95.62 104 HIS A CA 1
ATOM 887 C C . HIS A 1 104 ? 5.549 9.982 -11.974 1.00 95.62 104 HIS A C 1
ATOM 889 O O . HIS A 1 104 ? 6.496 9.203 -11.988 1.00 95.62 104 HIS A O 1
ATOM 895 N N . VAL A 1 105 ? 5.047 10.486 -10.846 1.00 95.38 105 VAL A N 1
ATOM 896 C CA . VAL A 1 105 ? 5.560 10.220 -9.497 1.00 95.38 105 VAL A CA 1
ATOM 897 C C . VAL A 1 105 ? 4.424 9.879 -8.542 1.00 95.38 105 VAL A C 1
ATOM 899 O O . VAL A 1 105 ? 3.272 10.255 -8.769 1.00 95.38 105 VAL A O 1
ATOM 902 N N . GLY A 1 106 ? 4.762 9.201 -7.448 1.00 95.50 106 GLY A N 1
ATOM 903 C CA . GLY A 1 106 ? 3.834 8.823 -6.388 1.00 95.50 106 GLY A CA 1
ATOM 904 C C . GLY A 1 106 ? 3.697 7.318 -6.193 1.00 95.50 106 GLY A C 1
ATOM 905 O O . GLY A 1 106 ? 4.450 6.518 -6.740 1.00 95.50 106 GLY A O 1
ATOM 906 N N . PHE A 1 107 ? 2.724 6.937 -5.374 1.00 96.44 107 PHE A N 1
ATOM 907 C CA . PHE A 1 107 ? 2.463 5.562 -4.981 1.00 96.44 107 PHE A CA 1
ATOM 908 C C . PHE A 1 107 ? 1.040 5.156 -5.350 1.00 96.44 107 PHE A C 1
ATOM 910 O O . PHE A 1 107 ? 0.086 5.922 -5.215 1.00 96.44 107 PHE A O 1
ATOM 917 N N . VAL A 1 108 ? 0.905 3.901 -5.756 1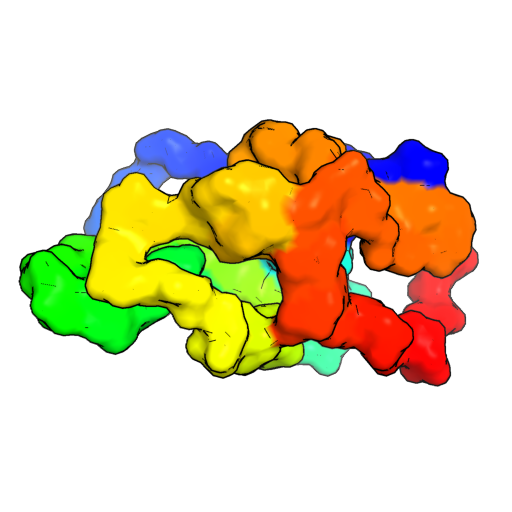.00 96.44 108 VAL A N 1
ATOM 918 C CA . VAL A 1 108 ? -0.382 3.254 -6.008 1.00 96.44 108 VAL A CA 1
ATOM 919 C C . VAL A 1 108 ? -0.696 2.320 -4.848 1.00 96.44 108 VAL A C 1
ATOM 921 O O . VAL A 1 108 ? 0.215 1.719 -4.267 1.00 96.44 108 VAL A O 1
ATOM 924 N N . ASP A 1 109 ? -1.975 2.210 -4.491 1.00 97.06 109 ASP A N 1
ATOM 925 C CA . ASP A 1 109 ? -2.429 1.213 -3.527 1.00 97.06 109 ASP A CA 1
ATOM 926 C C . ASP A 1 109 ? -2.112 -0.195 -4.058 1.00 97.06 109 ASP A C 1
ATOM 928 O O . ASP A 1 109 ? -2.646 -0.583 -5.098 1.00 97.06 109 ASP A O 1
ATOM 932 N N . PRO A 1 110 ? -1.273 -0.990 -3.375 1.00 96.88 110 PRO A N 1
ATOM 933 C CA . PRO A 1 110 ? -0.915 -2.317 -3.859 1.00 96.88 110 PRO A CA 1
ATOM 934 C C . PRO A 1 110 ? -2.086 -3.299 -3.947 1.00 96.88 110 PRO A C 1
ATOM 936 O O . PRO A 1 110 ? -1.976 -4.301 -4.645 1.00 96.88 110 PRO A O 1
ATOM 939 N N . ALA A 1 111 ? -3.196 -3.034 -3.253 1.00 97.06 111 ALA A N 1
ATOM 940 C CA . ALA A 1 111 ? -4.408 -3.844 -3.351 1.00 97.06 111 ALA A CA 1
ATOM 941 C C . ALA A 1 111 ? -5.339 -3.429 -4.510 1.00 97.06 111 ALA A C 1
ATOM 943 O O . ALA A 1 111 ? -6.388 -4.051 -4.698 1.00 97.06 111 ALA A O 1
ATOM 944 N N . ALA A 1 112 ? -4.987 -2.388 -5.274 1.00 96.31 112 ALA A N 1
ATOM 945 C CA . ALA A 1 112 ? -5.720 -1.963 -6.461 1.00 96.31 112 ALA A CA 1
ATOM 946 C C . ALA A 1 112 ? -5.204 -2.672 -7.722 1.00 96.31 112 ALA A C 1
ATOM 948 O O . ALA A 1 112 ? -4.008 -2.911 -7.878 1.00 96.31 112 ALA A O 1
ATOM 949 N N . GLU A 1 113 ? -6.097 -2.936 -8.680 1.00 93.50 113 GLU A N 1
ATOM 950 C CA . GLU A 1 113 ? -5.731 -3.549 -9.971 1.00 93.50 113 GLU A CA 1
ATOM 951 C C . GLU A 1 113 ? -4.759 -2.687 -10.793 1.00 93.50 113 GLU A C 1
ATOM 953 O O . GLU A 1 113 ? -4.035 -3.188 -11.651 1.00 93.50 113 GLU A O 1
ATOM 958 N N . GLU A 1 114 ? -4.723 -1.382 -10.524 1.00 96.19 114 GLU A N 1
ATOM 959 C CA . GLU A 1 114 ? -3.772 -0.450 -11.124 1.00 96.19 114 GLU A CA 1
ATOM 960 C C . GLU A 1 114 ? -2.313 -0.783 -10.789 1.00 96.19 114 GLU A C 1
ATOM 962 O O . GLU A 1 114 ? -1.427 -0.520 -11.600 1.00 96.19 114 GLU A O 1
ATOM 967 N N . TYR A 1 115 ? -2.045 -1.426 -9.651 1.00 96.50 115 TYR A N 1
ATOM 968 C CA . TYR A 1 115 ? -0.681 -1.722 -9.223 1.00 96.50 115 TYR A CA 1
ATOM 969 C C . TYR A 1 115 ? 0.092 -2.565 -10.253 1.00 96.50 115 TYR A C 1
ATOM 971 O O . TYR A 1 115 ? 1.239 -2.255 -10.586 1.00 96.50 115 TYR A O 1
ATOM 979 N N . ASP A 1 116 ? -0.566 -3.563 -10.852 1.00 95.44 116 ASP A N 1
ATOM 980 C CA . ASP A 1 116 ? 0.033 -4.445 -11.870 1.00 95.44 116 ASP A CA 1
ATOM 981 C C . ASP A 1 116 ? 0.208 -3.777 -13.245 1.00 95.44 116 ASP A C 1
ATOM 983 O O . ASP A 1 116 ? 0.879 -4.311 -14.142 1.00 95.44 116 ASP A O 1
ATOM 987 N N . LYS A 1 117 ? -0.390 -2.595 -13.443 1.00 96.94 117 LYS A N 1
ATOM 988 C CA . LYS A 1 117 ? -0.134 -1.770 -14.631 1.00 96.94 117 LYS A CA 1
ATOM 989 C C . LYS A 1 117 ? 1.233 -1.101 -14.544 1.00 96.94 117 LYS A C 1
ATOM 991 O O . LYS A 1 117 ? 1.859 -0.892 -15.578 1.00 96.94 117 LYS A O 1
ATOM 996 N N . HIS A 1 118 ? 1.700 -0.806 -13.332 1.00 96.94 118 HIS A N 1
ATOM 997 C CA . HIS A 1 118 ? 2.943 -0.077 -13.086 1.00 96.94 118 HIS A CA 1
ATOM 998 C C . HIS A 1 118 ? 4.133 -0.977 -12.784 1.00 96.94 118 HIS A C 1
ATOM 1000 O O . HIS A 1 118 ? 5.266 -0.5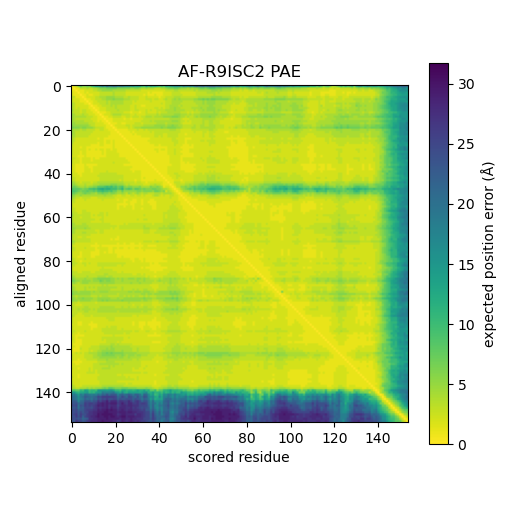82 -13.055 1.00 96.94 118 HIS A O 1
ATOM 1006 N N . LEU A 1 119 ? 3.896 -2.159 -12.216 1.00 95.19 119 LEU A N 1
ATOM 1007 C CA . LEU A 1 119 ? 4.947 -3.029 -11.701 1.00 95.19 119 LEU A CA 1
ATOM 1008 C C . LEU A 1 119 ? 4.690 -4.487 -12.063 1.00 95.19 119 LEU A C 1
ATOM 1010 O O . LEU A 1 119 ? 3.554 -4.954 -12.091 1.00 95.19 119 LEU A O 1
ATOM 1014 N N . GLU A 1 120 ? 5.769 -5.225 -12.270 1.00 93.94 120 GLU A N 1
ATOM 1015 C CA . GLU A 1 120 ? 5.742 -6.674 -12.449 1.00 93.94 120 GLU A CA 1
ATOM 1016 C C . GLU A 1 120 ? 7.042 -7.299 -11.948 1.00 93.94 120 GLU A C 1
ATOM 1018 O O . GLU A 1 120 ? 7.994 -6.601 -11.607 1.00 93.94 120 GLU A O 1
ATOM 1023 N N . ARG A 1 121 ? 7.084 -8.627 -11.882 1.00 92.00 121 ARG A N 1
ATOM 1024 C CA . ARG A 1 121 ? 8.300 -9.398 -11.650 1.00 92.00 121 ARG A CA 1
ATOM 1025 C C . ARG A 1 121 ? 8.836 -9.974 -12.948 1.00 92.00 121 ARG A C 1
ATOM 1027 O O . ARG A 1 121 ? 8.099 -10.627 -13.694 1.00 92.00 121 ARG A O 1
ATOM 1034 N N . ASP A 1 122 ? 10.131 -9.783 -13.169 1.00 90.69 122 ASP A N 1
ATOM 1035 C CA . ASP A 1 122 ? 10.862 -10.489 -14.214 1.00 90.69 122 ASP A CA 1
ATOM 1036 C C . ASP A 1 122 ? 11.104 -11.960 -13.832 1.00 90.69 122 ASP A C 1
ATOM 1038 O O . ASP A 1 122 ? 10.827 -12.398 -12.711 1.00 90.69 122 ASP A O 1
ATOM 1042 N N . ASP A 1 123 ? 11.639 -12.738 -14.770 1.00 89.06 123 ASP A N 1
ATOM 1043 C CA . ASP A 1 123 ? 11.876 -14.173 -14.572 1.00 89.06 123 ASP A CA 1
ATOM 1044 C C . ASP A 1 123 ? 13.014 -14.464 -13.572 1.00 89.06 123 ASP A C 1
ATOM 1046 O O . ASP A 1 123 ? 13.183 -15.598 -13.131 1.00 89.06 123 ASP A O 1
ATOM 1050 N N . SER A 1 124 ? 13.776 -13.441 -13.167 1.00 86.50 124 SER A N 1
ATOM 1051 C CA . SER A 1 124 ? 14.756 -13.521 -12.078 1.00 86.50 124 SE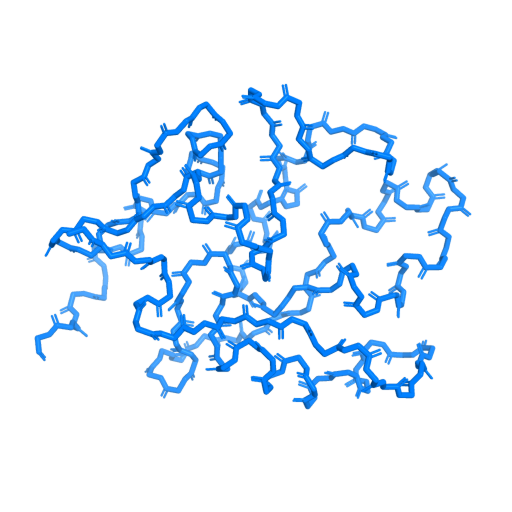R A CA 1
ATOM 1052 C C . SER A 1 124 ? 14.177 -13.121 -10.714 1.00 86.50 124 SER A C 1
ATOM 1054 O O . SER A 1 124 ? 14.893 -13.106 -9.711 1.00 86.50 124 SER A O 1
ATOM 1056 N N . GLY A 1 125 ? 12.883 -12.792 -10.665 1.00 83.69 125 GLY A N 1
ATOM 1057 C CA . GLY A 1 125 ? 12.171 -12.383 -9.463 1.00 83.69 125 GLY A CA 1
ATOM 1058 C C . GLY A 1 125 ? 12.385 -10.919 -9.071 1.00 83.69 125 GLY A C 1
ATOM 1059 O O . GLY A 1 125 ? 11.930 -10.527 -7.992 1.00 83.69 125 GLY A O 1
ATOM 1060 N N . ARG A 1 126 ? 13.041 -10.096 -9.901 1.00 87.50 126 ARG A N 1
ATOM 1061 C CA . ARG A 1 126 ? 13.175 -8.649 -9.655 1.00 87.50 126 ARG A CA 1
ATOM 1062 C C . ARG A 1 126 ? 11.867 -7.955 -9.960 1.00 87.50 126 ARG A C 1
ATOM 1064 O O . ARG A 1 126 ? 11.232 -8.268 -10.957 1.00 87.50 126 ARG A O 1
ATOM 1071 N N . ILE A 1 127 ? 11.495 -6.990 -9.123 1.00 91.62 127 ILE A N 1
ATOM 1072 C CA . ILE A 1 127 ? 10.381 -6.098 -9.442 1.00 91.62 127 ILE A CA 1
ATOM 1073 C C . ILE A 1 127 ? 10.906 -5.045 -10.410 1.00 91.62 127 ILE A C 1
ATOM 1075 O O . ILE A 1 127 ? 11.871 -4.347 -10.095 1.00 91.62 127 ILE A O 1
ATOM 1079 N N . VAL A 1 128 ? 10.279 -4.965 -11.575 1.00 92.94 128 VAL A N 1
ATOM 1080 C CA . VAL A 1 128 ? 10.637 -4.060 -12.660 1.00 92.94 128 VAL A CA 1
ATOM 1081 C C . VAL A 1 128 ? 9.473 -3.110 -12.951 1.00 92.94 128 VAL A C 1
ATOM 1083 O O . VAL A 1 128 ? 8.306 -3.502 -12.823 1.00 92.94 128 VAL A O 1
ATOM 1086 N N . PRO A 1 129 ? 9.768 -1.848 -13.294 1.00 95.38 129 PRO A N 1
ATOM 1087 C CA . PRO A 1 129 ? 8.746 -0.871 -13.616 1.00 95.38 129 PRO A CA 1
ATOM 1088 C C . PRO A 1 129 ? 8.253 -1.015 -15.057 1.00 95.38 129 PRO A C 1
ATOM 1090 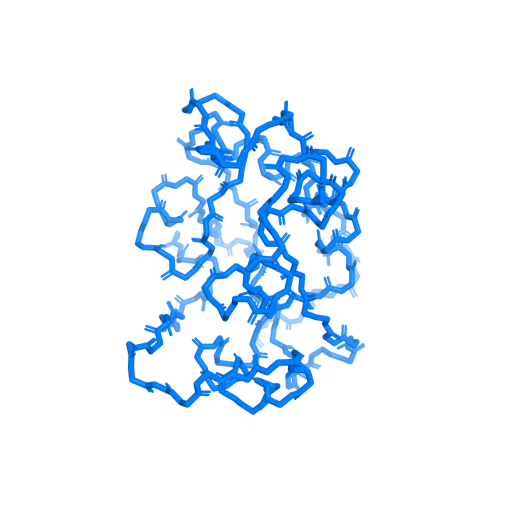O O . PRO A 1 129 ? 9.000 -1.401 -15.952 1.00 95.38 129 PRO A O 1
ATOM 1093 N N . LYS A 1 130 ? 6.990 -0.653 -15.274 1.00 96.62 130 LYS A N 1
ATOM 1094 C CA . LYS A 1 130 ? 6.318 -0.633 -16.585 1.00 96.62 130 LYS A CA 1
ATOM 1095 C C . LYS A 1 130 ? 5.960 0.781 -17.038 1.00 96.62 130 LYS A C 1
ATOM 1097 O O . LYS A 1 130 ? 5.637 0.995 -18.201 1.00 96.62 130 LYS A O 1
ATOM 1102 N N . THR A 1 131 ? 5.977 1.737 -16.109 1.00 97.69 131 THR A N 1
ATOM 1103 C CA . THR A 1 131 ? 5.632 3.146 -16.330 1.00 97.69 131 THR A CA 1
ATOM 1104 C C . THR A 1 131 ? 6.490 4.046 -15.439 1.00 97.69 131 THR A C 1
ATOM 1106 O O . THR A 1 131 ? 7.137 3.556 -14.515 1.00 97.69 131 THR A O 1
ATOM 1109 N N . SER A 1 132 ? 6.406 5.367 -15.630 1.00 97.06 132 SER A N 1
ATOM 1110 C CA . SER A 1 132 ? 7.081 6.359 -14.778 1.00 97.06 132 SER A CA 1
ATOM 1111 C C . SER A 1 132 ? 6.697 6.256 -13.295 1.00 97.06 132 SER A C 1
ATOM 1113 O O . SER A 1 132 ? 7.575 6.258 -12.439 1.00 97.06 132 SER A O 1
ATOM 1115 N N . VAL A 1 133 ? 5.411 6.057 -12.971 1.00 96.81 133 VAL A N 1
ATOM 1116 C CA . VAL A 1 133 ? 4.991 5.765 -11.582 1.00 96.81 133 VAL A CA 1
ATOM 1117 C C . VAL A 1 133 ? 5.671 4.500 -11.052 1.00 96.81 133 VAL A C 1
ATOM 1119 O O . VAL A 1 133 ? 6.150 4.480 -9.923 1.00 96.81 133 VAL A O 1
ATOM 1122 N N . GLY A 1 134 ? 5.761 3.446 -11.867 1.00 95.88 134 GLY A N 1
ATOM 1123 C CA . GLY A 1 134 ? 6.486 2.233 -11.497 1.00 95.88 134 GLY A CA 1
ATOM 1124 C C . GLY A 1 134 ? 7.966 2.503 -11.222 1.00 95.88 134 GLY A C 1
ATOM 1125 O O . GLY A 1 134 ? 8.501 2.011 -10.230 1.00 95.88 134 GLY A O 1
ATOM 1126 N N . GLU A 1 135 ? 8.625 3.296 -12.072 1.00 95.00 135 GLU A N 1
ATOM 1127 C CA . GLU A 1 135 ? 10.033 3.681 -11.904 1.00 95.00 135 GLU A CA 1
ATOM 1128 C C . GLU A 1 135 ? 10.234 4.428 -10.588 1.00 95.00 135 GLU A C 1
ATOM 1130 O O . GLU A 1 135 ? 11.141 4.093 -9.825 1.00 95.00 135 GLU A O 1
ATOM 1135 N N . TYR A 1 136 ? 9.343 5.375 -10.286 1.00 93.88 136 TYR A N 1
ATOM 1136 C CA . TYR A 1 136 ? 9.328 6.097 -9.021 1.00 93.88 136 TYR A CA 1
ATOM 1137 C C . TYR A 1 136 ? 9.223 5.134 -7.832 1.00 93.88 136 TYR A C 1
ATOM 1139 O O . TYR A 1 136 ? 10.084 5.131 -6.954 1.00 93.88 136 TYR A O 1
ATOM 1147 N N . ILE A 1 137 ? 8.239 4.226 -7.852 1.00 93.44 137 ILE A N 1
ATOM 1148 C CA . ILE A 1 137 ? 8.041 3.242 -6.782 1.00 93.44 137 ILE A CA 1
ATOM 1149 C C . ILE A 1 137 ? 9.271 2.331 -6.617 1.00 93.44 137 ILE A C 1
ATOM 1151 O O . ILE A 1 137 ? 9.694 2.084 -5.488 1.00 93.44 137 ILE A O 1
ATOM 1155 N N . VAL A 1 138 ? 9.864 1.820 -7.702 1.00 91.38 138 VAL A N 1
ATOM 1156 C CA . VAL A 1 138 ? 11.027 0.910 -7.638 1.00 91.38 138 VAL A CA 1
ATOM 1157 C C . VAL A 1 138 ? 12.265 1.611 -7.083 1.00 91.38 138 VAL A C 1
ATOM 1159 O O . VAL A 1 138 ? 12.948 1.041 -6.220 1.00 91.38 138 VAL A O 1
ATOM 1162 N N . ASN A 1 139 ? 12.536 2.830 -7.556 1.00 85.50 139 ASN A N 1
ATOM 1163 C CA . ASN A 1 139 ? 13.674 3.636 -7.122 1.00 85.50 139 ASN A CA 1
ATOM 1164 C C . ASN A 1 139 ? 13.544 4.013 -5.644 1.00 85.50 139 ASN A C 1
ATOM 1166 O O . ASN A 1 139 ? 14.496 3.857 -4.877 1.00 85.50 139 ASN A O 1
ATOM 1170 N N . ASP A 1 140 ? 12.343 4.403 -5.222 1.00 76.06 140 ASP A N 1
ATOM 1171 C CA . ASP A 1 140 ? 12.114 4.903 -3.875 1.00 76.06 140 ASP A CA 1
ATOM 1172 C C . ASP A 1 140 ? 11.987 3.791 -2.849 1.00 76.06 140 ASP A C 1
ATOM 1174 O O . ASP A 1 140 ? 12.602 3.871 -1.790 1.00 76.06 140 ASP A O 1
ATOM 1178 N N . ILE A 1 141 ? 11.251 2.716 -3.151 1.00 69.75 141 ILE A N 1
ATOM 1179 C CA . ILE A 1 141 ? 11.102 1.562 -2.250 1.00 69.75 141 ILE A CA 1
ATOM 1180 C C . ILE A 1 141 ? 12.406 0.746 -2.164 1.00 69.75 141 ILE A C 1
ATOM 1182 O O . ILE A 1 141 ? 12.552 -0.088 -1.265 1.00 69.75 141 ILE A O 1
ATOM 1186 N N . ASN A 1 142 ? 13.404 1.063 -2.997 1.00 60.34 142 ASN A N 1
ATOM 1187 C CA . ASN A 1 142 ? 14.741 0.476 -3.015 1.00 60.34 142 ASN A CA 1
ATOM 1188 C C . ASN A 1 142 ? 14.686 -1.056 -3.124 1.00 60.34 142 ASN A C 1
ATOM 1190 O O . ASN A 1 142 ? 15.280 -1.806 -2.340 1.00 60.34 142 ASN A O 1
ATOM 1194 N N . ILE A 1 143 ? 13.912 -1.533 -4.103 1.00 55.72 143 ILE A N 1
ATOM 1195 C CA . ILE A 1 143 ? 13.712 -2.969 -4.332 1.00 55.72 143 ILE A CA 1
ATOM 1196 C C . ILE A 1 143 ? 14.997 -3.635 -4.865 1.00 55.72 143 ILE A C 1
ATOM 1198 O O . ILE A 1 143 ? 15.195 -4.838 -4.679 1.00 55.72 143 ILE A O 1
ATOM 1202 N N . PHE A 1 144 ? 15.929 -2.854 -5.421 1.00 44.84 144 PHE A N 1
ATOM 1203 C CA . PHE A 1 144 ? 17.204 -3.341 -5.957 1.00 44.84 144 PHE A CA 1
ATOM 1204 C C . PHE A 1 144 ? 18.085 -4.077 -4.933 1.00 44.84 144 PHE A C 1
ATOM 1206 O O . PHE A 1 144 ? 18.802 -5.006 -5.304 1.00 44.84 144 PHE A O 1
ATOM 1213 N N . TYR A 1 145 ? 18.019 -3.737 -3.641 1.00 42.41 145 TYR A N 1
ATOM 1214 C CA . TYR A 1 145 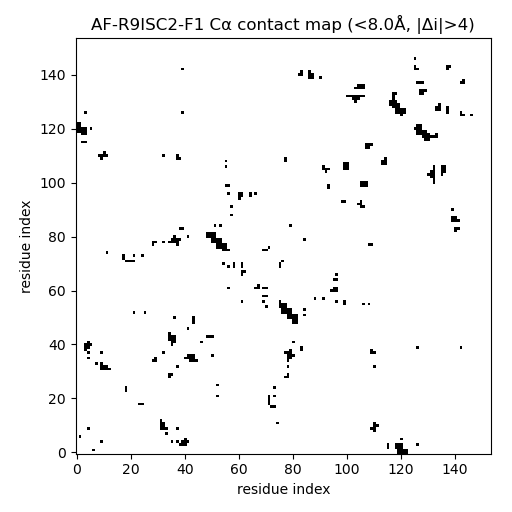? 18.958 -4.272 -2.642 1.00 42.41 145 TYR A CA 1
ATOM 1215 C C . TYR A 1 145 ? 18.499 -5.528 -1.888 1.00 42.41 145 TYR A C 1
ATOM 1217 O O . TYR A 1 145 ? 19.271 -6.078 -1.100 1.00 42.41 145 TYR A O 1
ATOM 1225 N N . LEU A 1 146 ? 17.276 -6.024 -2.102 1.00 43.69 146 LEU A N 1
ATOM 1226 C CA . LEU A 1 146 ? 16.773 -7.182 -1.345 1.00 43.69 146 LEU A CA 1
ATOM 1227 C C . LEU A 1 146 ? 17.056 -8.545 -1.995 1.00 43.69 146 LEU A C 1
ATOM 1229 O O . LEU A 1 146 ? 16.876 -9.565 -1.328 1.00 43.69 146 LEU A O 1
ATOM 1233 N N . LEU A 1 147 ? 17.555 -8.580 -3.234 1.00 42.16 147 LEU A N 1
ATOM 1234 C CA . LEU A 1 147 ? 17.842 -9.830 -3.953 1.00 42.16 147 LEU A CA 1
ATOM 1235 C C . LEU A 1 147 ? 19.289 -10.324 -3.835 1.00 42.16 147 LEU A C 1
ATOM 1237 O O . LEU A 1 147 ? 19.554 -11.467 -4.184 1.00 42.16 147 LEU A O 1
ATOM 1241 N N . SER A 1 148 ? 20.217 -9.548 -3.266 1.00 38.06 148 SER A N 1
ATOM 1242 C CA . SER A 1 148 ? 21.581 -10.049 -3.010 1.00 38.06 148 SER A CA 1
ATOM 1243 C C . SER A 1 148 ? 21.715 -10.864 -1.716 1.00 38.06 148 SER A C 1
ATOM 1245 O O . SER A 1 148 ? 22.769 -11.451 -1.478 1.00 38.06 148 SER A O 1
ATOM 1247 N N . LYS A 1 149 ? 20.671 -10.932 -0.870 1.00 37.94 149 LYS A N 1
ATOM 1248 C CA . LYS A 1 149 ? 20.711 -11.672 0.410 1.00 37.94 149 LYS A CA 1
ATOM 1249 C C . LYS A 1 149 ? 19.678 -12.784 0.585 1.00 37.94 149 LYS A C 1
ATOM 1251 O O . LYS A 1 149 ? 19.801 -13.544 1.540 1.00 37.94 149 LYS A O 1
ATOM 1256 N N . TYR A 1 150 ? 18.693 -12.909 -0.303 1.00 41.72 150 TYR A N 1
ATOM 1257 C CA . TYR A 1 150 ? 17.635 -13.919 -0.178 1.00 41.72 150 TYR A CA 1
ATOM 1258 C C . TYR A 1 150 ? 17.318 -14.565 -1.529 1.00 41.72 150 TYR A C 1
ATOM 1260 O O . TYR A 1 150 ? 16.171 -14.618 -1.961 1.00 41.72 150 TYR A O 1
ATOM 1268 N N . SER A 1 151 ? 18.357 -15.057 -2.203 1.00 35.44 151 SER A N 1
ATOM 1269 C CA . SER A 1 151 ? 18.239 -15.964 -3.345 1.00 35.44 151 SER A CA 1
ATOM 1270 C C . SER A 1 151 ? 17.759 -17.337 -2.876 1.00 35.44 151 SER A C 1
ATOM 1272 O O . SER A 1 151 ? 18.557 -18.262 -2.816 1.00 35.44 151 SER A O 1
ATOM 1274 N N . LEU A 1 152 ? 16.487 -17.482 -2.508 1.00 40.19 152 LEU A N 1
ATOM 1275 C CA . LEU A 1 152 ? 15.850 -18.792 -2.341 1.00 40.19 152 LEU A CA 1
ATOM 1276 C C . LEU A 1 152 ? 14.374 -18.705 -2.735 1.00 40.19 152 LEU A C 1
ATOM 1278 O O . LEU A 1 152 ? 13.486 -18.711 -1.889 1.00 40.19 152 LEU A O 1
ATOM 1282 N N . VAL A 1 153 ? 14.132 -18.631 -4.041 1.00 34.78 153 VAL A N 1
ATOM 1283 C CA . VAL A 1 153 ? 12.962 -19.277 -4.641 1.00 34.78 153 VAL A CA 1
ATOM 1284 C C . VAL A 1 153 ? 13.485 -20.078 -5.832 1.00 34.78 153 VAL A C 1
ATOM 1286 O O . VAL A 1 153 ? 13.658 -19.559 -6.932 1.00 34.78 153 VAL A O 1
ATOM 1289 N N . LYS A 1 154 ? 13.858 -21.324 -5.547 1.00 33.09 154 LYS A N 1
ATOM 1290 C CA . LYS A 1 154 ? 13.788 -22.452 -6.473 1.00 33.09 154 LYS A CA 1
ATOM 1291 C C . LYS A 1 154 ? 12.883 -23.480 -5.820 1.00 33.09 154 LYS A C 1
ATOM 1293 O O . LYS A 1 154 ? 12.989 -23.601 -4.577 1.00 33.09 154 LYS A O 1
#

Mean predicted aligned error: 5.07 Å

pLDDT: mean 89.64, std 15.19, range [33.09, 98.06]

Nearest PDB structures (foldseek):
  8zp7-assembly1_B  TM=4.484E-01  e=4.788E-01  Candidatus Cloacimonetes bacterium ADurb.Bin088

Solvent-accessible surface area (backbone atoms only — not comparable to full-atom values): 8958 Å² total; per-residue (Å²): 116,40,44,58,50,51,96,56,82,47,39,77,78,89,84,75,84,89,50,92,44,64,73,77,43,50,67,58,42,36,60,33,34,71,44,21,16,47,87,69,36,49,45,49,87,79,42,99,58,67,73,41,80,31,47,75,65,44,62,70,38,27,56,74,68,67,39,61,66,54,74,39,33,69,90,30,49,37,41,22,36,58,62,46,42,55,30,43,68,79,61,63,82,62,83,56,85,90,55,52,55,75,77,47,46,38,55,70,61,53,48,41,82,66,34,62,65,22,32,27,16,45,89,85,68,47,77,43,58,69,40,48,29,18,44,41,41,42,65,47,40,48,60,81,70,61,60,85,80,60,85,74,88,127

Radius of gyration: 14.97 Å; Cα contacts (8 Å, |Δi|>4): 243; chains: 1; bounding box: 39×41×33 Å

Sequence (154 aa):
MYRVHGDKIIRRRTEYIRQNDIQKYTKILKEDFENMCGYCGKDFNIIKCPYQKDHLIPEYIAKRAGRLDLLTDYNNLVYSCRVCNRNKWHNWPFDNVNQTHNDHVGFVDPAAEEYDKHLERDDSGRIVPKTSVGEYIVNDINIFYLLSKYSLVK